Protein AF-A0A918HRV2-F1 (afdb_monomer_lite)

Structure (mmCIF, N/CA/C/O backbone):
data_AF-A0A918HRV2-F1
#
_entry.id   AF-A0A918HRV2-F1
#
loop_
_atom_site.group_PDB
_atom_site.id
_atom_site.type_symbol
_atom_site.label_atom_id
_atom_site.label_alt_id
_atom_site.label_comp_id
_atom_site.label_asym_id
_atom_site.label_entity_id
_atom_site.label_seq_id
_atom_site.pdbx_PDB_ins_code
_atom_site.Cartn_x
_atom_site.Cartn_y
_atom_site.Cartn_z
_atom_site.occupancy
_atom_site.B_iso_or_equiv
_atom_site.auth_seq_id
_atom_site.auth_comp_id
_atom_site.auth_asym_id
_atom_site.auth_atom_id
_atom_site.pdbx_PDB_model_num
ATOM 1 N N . MET A 1 1 ? -1.195 28.536 -13.245 1.00 50.62 1 MET A N 1
ATOM 2 C CA . MET A 1 1 ? -0.394 27.487 -13.916 1.00 50.62 1 MET A CA 1
ATOM 3 C C . MET A 1 1 ? 0.853 27.251 -13.083 1.00 50.62 1 MET A C 1
ATOM 5 O O . MET A 1 1 ? 1.690 28.138 -13.010 1.00 50.62 1 MET A O 1
ATOM 9 N N . LEU A 1 2 ? 0.909 26.129 -12.358 1.00 54.56 2 LEU A N 1
ATOM 10 C CA . LEU A 1 2 ? 2.019 25.774 -11.465 1.00 54.56 2 LEU A CA 1
ATOM 11 C C . LEU A 1 2 ? 3.304 25.607 -12.285 1.00 54.56 2 LEU A C 1
ATOM 13 O O . LEU A 1 2 ? 3.386 24.740 -13.152 1.00 54.56 2 LEU A O 1
ATOM 17 N N . GLY A 1 3 ? 4.261 26.503 -12.050 1.00 58.28 3 GLY A N 1
ATOM 18 C CA . GLY A 1 3 ? 5.488 26.629 -12.821 1.00 58.28 3 GLY A CA 1
ATOM 19 C C . GLY A 1 3 ? 6.364 25.382 -12.759 1.00 58.28 3 GLY A C 1
ATOM 20 O O . GLY A 1 3 ? 6.870 25.013 -11.706 1.00 58.28 3 GLY A O 1
ATOM 21 N N . VAL A 1 4 ? 6.628 24.793 -13.923 1.00 65.50 4 VAL A N 1
ATOM 22 C CA . VAL A 1 4 ? 7.744 23.860 -14.138 1.00 65.50 4 VAL A CA 1
ATOM 23 C C . VAL A 1 4 ? 8.990 24.643 -14.561 1.00 65.50 4 VAL A C 1
ATOM 25 O O . VAL A 1 4 ? 9.594 24.404 -15.600 1.00 65.50 4 VAL A O 1
ATOM 28 N N . GLY A 1 5 ? 9.344 25.650 -13.765 1.00 66.19 5 GLY A N 1
ATOM 29 C CA . GLY A 1 5 ? 10.567 26.432 -13.915 1.00 66.19 5 GLY A CA 1
ATOM 30 C C . GLY A 1 5 ? 11.535 26.086 -12.794 1.00 66.19 5 GLY A C 1
ATOM 31 O O . GLY A 1 5 ? 11.566 26.777 -11.786 1.00 66.19 5 GLY A O 1
ATOM 32 N N . GLY A 1 6 ? 12.300 25.004 -12.945 1.00 57.72 6 GLY A N 1
ATOM 33 C CA . GLY A 1 6 ? 13.260 24.574 -11.928 1.00 57.72 6 GLY A CA 1
ATOM 34 C C . GLY A 1 6 ? 14.336 23.662 -12.502 1.00 57.72 6 GLY A C 1
ATOM 35 O O . GLY A 1 6 ? 14.164 22.452 -12.534 1.00 57.72 6 GLY A O 1
ATOM 36 N N . THR A 1 7 ? 15.433 24.283 -12.947 1.00 57.47 7 THR A N 1
ATOM 37 C CA . THR A 1 7 ? 16.732 23.692 -13.323 1.00 57.47 7 THR A CA 1
ATOM 38 C C . THR A 1 7 ? 16.700 22.676 -14.471 1.00 57.47 7 THR A C 1
ATOM 40 O O . THR A 1 7 ? 16.288 21.531 -14.321 1.00 57.47 7 THR A O 1
ATOM 43 N N . ARG A 1 8 ? 17.218 23.108 -15.630 1.00 57.94 8 ARG A N 1
ATOM 44 C CA . ARG A 1 8 ? 17.387 22.361 -16.888 1.00 57.94 8 ARG A CA 1
ATOM 45 C C . ARG A 1 8 ? 18.008 20.971 -16.669 1.00 57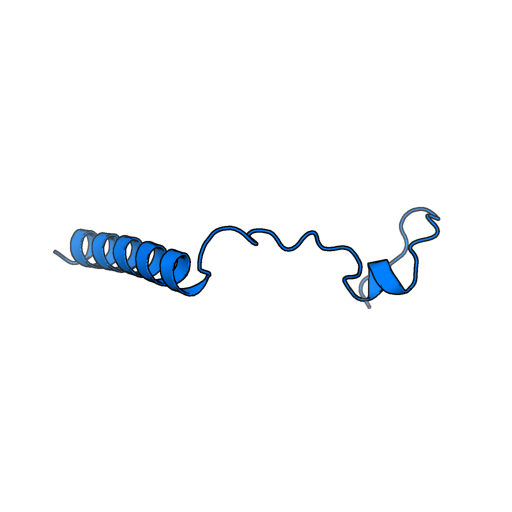.94 8 ARG A C 1
ATOM 47 O O . ARG A 1 8 ? 19.219 20.799 -16.745 1.00 57.94 8 ARG A O 1
ATOM 54 N N . ARG A 1 9 ? 17.181 19.963 -16.420 1.00 60.09 9 ARG A N 1
ATOM 55 C CA . ARG A 1 9 ? 17.531 18.553 -16.591 1.00 60.09 9 ARG A CA 1
ATOM 56 C C . ARG A 1 9 ? 16.705 18.054 -17.764 1.00 60.09 9 ARG A C 1
ATOM 58 O O . ARG A 1 9 ? 15.509 18.335 -17.814 1.00 60.09 9 ARG A O 1
ATOM 65 N N . ASN A 1 10 ? 17.339 17.351 -18.703 1.00 63.62 10 ASN A N 1
ATOM 66 C CA . ASN A 1 10 ? 16.669 16.649 -19.800 1.00 63.62 10 ASN A CA 1
ATOM 67 C C . ASN A 1 10 ? 15.816 15.516 -19.212 1.00 63.62 10 ASN A C 1
ATOM 69 O O . ASN A 1 10 ? 16.182 14.345 -19.276 1.00 63.62 10 ASN A O 1
ATOM 73 N N . LEU A 1 11 ? 14.708 15.866 -18.562 1.00 65.31 11 LEU A N 1
ATOM 74 C CA . LEU A 1 11 ? 13.705 14.905 -18.149 1.00 65.31 11 LEU A CA 1
ATOM 75 C C . LEU A 1 11 ? 13.108 14.348 -19.435 1.00 65.31 11 LEU A C 1
ATOM 77 O O . LEU A 1 11 ? 12.517 15.084 -20.227 1.00 65.31 11 LEU A O 1
ATOM 81 N N . SER A 1 12 ? 13.329 13.058 -19.678 1.00 72.12 12 SER A N 1
ATOM 82 C CA . SER A 1 12 ? 12.764 12.399 -20.845 1.00 72.12 12 SER A CA 1
ATOM 83 C C . SER A 1 12 ? 11.239 12.507 -20.798 1.00 72.12 12 SER A C 1
ATOM 85 O O . SER A 1 12 ? 10.624 12.538 -19.728 1.00 72.12 12 SER A O 1
ATOM 87 N N . ARG A 1 13 ? 10.608 12.554 -21.975 1.00 71.38 13 ARG A N 1
ATOM 88 C CA . ARG A 1 13 ? 9.142 12.565 -22.094 1.00 71.38 13 ARG A CA 1
ATOM 89 C C . ARG A 1 13 ? 8.500 11.415 -21.315 1.00 71.38 13 ARG A C 1
ATOM 91 O O . ARG A 1 13 ? 7.403 11.574 -20.789 1.00 71.38 13 ARG A O 1
ATOM 98 N N . ASP A 1 14 ? 9.205 10.294 -21.213 1.00 68.62 14 ASP A N 1
ATOM 99 C CA . ASP A 1 14 ? 8.782 9.150 -20.422 1.00 68.62 14 ASP A CA 1
ATOM 100 C C . ASP A 1 14 ? 8.751 9.486 -18.935 1.00 68.62 14 ASP A C 1
ATOM 102 O O . ASP A 1 14 ? 7.707 9.296 -18.329 1.00 68.62 14 ASP A O 1
ATOM 106 N N . ALA A 1 15 ? 9.797 10.084 -18.357 1.00 69.25 15 ALA A N 1
ATOM 107 C CA . ALA A 1 15 ? 9.800 10.495 -16.948 1.00 69.25 15 ALA A CA 1
ATOM 108 C C . ALA A 1 15 ? 8.637 11.449 -16.606 1.00 69.25 15 ALA A C 1
ATOM 110 O O . ALA A 1 15 ? 8.001 11.306 -15.562 1.00 69.25 15 ALA A O 1
ATOM 111 N N . LEU A 1 16 ? 8.296 12.367 -17.518 1.00 70.25 16 LEU A N 1
ATOM 112 C CA . LEU A 1 16 ? 7.150 13.277 -17.370 1.00 70.25 16 LEU A CA 1
ATOM 113 C C . LEU A 1 16 ? 5.792 12.557 -17.436 1.00 70.25 16 LEU A C 1
ATOM 115 O O . LEU A 1 16 ? 4.816 13.023 -16.855 1.00 70.25 16 LEU A O 1
ATOM 119 N N . ARG A 1 17 ? 5.724 11.414 -18.124 1.00 74.06 17 ARG A N 1
ATOM 120 C CA . ARG A 1 17 ? 4.537 10.550 -18.218 1.00 74.06 17 ARG A CA 1
ATOM 121 C C . ARG A 1 17 ? 4.519 9.438 -17.156 1.00 74.06 17 ARG A C 1
ATOM 123 O O . ARG A 1 17 ? 3.769 8.477 -17.300 1.00 74.06 17 ARG A O 1
ATOM 130 N N . GLY A 1 18 ? 5.331 9.547 -16.098 1.00 67.31 18 GLY A N 1
ATOM 131 C CA . GLY A 1 18 ? 5.439 8.528 -15.039 1.00 67.31 18 GLY A CA 1
ATOM 132 C C . GLY A 1 18 ? 6.351 7.344 -15.392 1.00 67.31 18 GLY A C 1
ATOM 133 O O . GLY A 1 18 ? 6.309 6.290 -14.757 1.00 67.31 18 GLY A O 1
ATOM 134 N N . GLY A 1 19 ? 7.175 7.502 -16.420 1.00 64.12 19 GLY A N 1
ATOM 135 C CA . GLY A 1 19 ? 8.105 6.510 -16.931 1.00 64.12 19 GLY A CA 1
ATOM 136 C C . GLY A 1 19 ? 9.211 6.207 -15.933 1.00 64.12 19 GLY A C 1
ATOM 137 O O . GLY A 1 19 ? 9.928 7.092 -15.471 1.00 64.12 19 GLY A O 1
ATOM 138 N N . GLY A 1 20 ? 9.352 4.921 -15.624 1.00 60.53 20 GLY A N 1
ATOM 139 C CA . GLY A 1 20 ? 10.425 4.416 -14.775 1.00 60.53 20 GLY A CA 1
ATOM 140 C C . GLY A 1 20 ? 10.099 4.381 -13.286 1.00 60.53 20 GLY A C 1
ATOM 141 O O . GLY A 1 20 ? 11.006 4.176 -12.481 1.00 60.53 20 GLY A O 1
ATOM 142 N N . GLY A 1 21 ? 8.827 4.513 -12.894 1.00 58.50 21 GLY A N 1
ATOM 143 C CA . GLY A 1 21 ? 8.399 4.084 -11.570 1.00 58.50 21 GLY A CA 1
ATOM 144 C C . GLY A 1 21 ? 8.668 2.590 -11.436 1.00 58.50 21 GLY A C 1
ATOM 145 O O . GLY A 1 21 ? 7.883 1.774 -11.921 1.00 58.50 21 GLY A O 1
ATOM 146 N N . LYS A 1 22 ? 9.796 2.222 -10.808 1.00 59.66 22 LYS A N 1
ATOM 147 C CA . LYS A 1 22 ? 9.999 0.880 -10.259 1.00 59.66 22 LYS A CA 1
ATOM 148 C C . LYS A 1 22 ? 8.680 0.518 -9.597 1.00 59.66 22 LYS A C 1
ATOM 150 O O . LYS A 1 22 ? 8.273 1.220 -8.675 1.00 59.66 22 LYS A O 1
ATOM 155 N N . ARG A 1 23 ? 7.980 -0.492 -10.124 1.00 60.03 23 ARG A N 1
ATOM 156 C CA . ARG A 1 23 ? 6.742 -1.005 -9.532 1.00 60.03 23 ARG A CA 1
ATOM 157 C C . ARG A 1 23 ? 7.074 -1.318 -8.078 1.00 60.03 23 ARG A C 1
ATOM 159 O O . ARG A 1 23 ? 7.716 -2.331 -7.806 1.00 60.03 23 ARG A O 1
ATOM 166 N N . ALA A 1 24 ? 6.748 -0.404 -7.171 1.00 59.41 24 ALA A N 1
ATOM 167 C CA . ALA A 1 24 ? 6.928 -0.615 -5.754 1.00 59.41 24 ALA A CA 1
ATOM 168 C C . ALA A 1 24 ? 6.009 -1.790 -5.412 1.00 59.41 24 ALA A C 1
ATOM 170 O O . ALA A 1 24 ? 4.791 -1.671 -5.484 1.00 59.41 24 ALA A O 1
ATOM 171 N N . GLY A 1 25 ? 6.608 -2.958 -5.174 1.00 59.69 25 GLY A N 1
ATOM 172 C CA . GLY A 1 25 ? 5.886 -4.187 -4.861 1.00 59.69 25 GLY A CA 1
ATOM 173 C C . GLY A 1 25 ? 5.503 -5.042 -6.072 1.00 59.69 25 GLY A C 1
ATOM 174 O O . GLY A 1 25 ? 4.329 -5.199 -6.377 1.00 59.69 25 GLY A O 1
ATOM 175 N N . ARG A 1 26 ? 6.477 -5.700 -6.717 1.00 57.69 26 ARG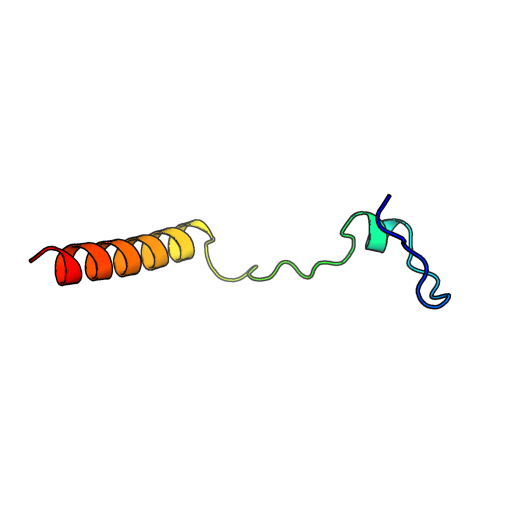 A N 1
ATOM 176 C CA . ARG A 1 26 ? 6.209 -6.919 -7.519 1.00 57.69 26 ARG A CA 1
ATOM 177 C C . ARG A 1 26 ? 6.225 -8.210 -6.670 1.00 57.69 26 ARG A C 1
ATOM 179 O O . ARG A 1 26 ? 6.105 -9.295 -7.219 1.00 57.69 26 ARG A O 1
ATOM 186 N N . GLY A 1 27 ? 6.378 -8.110 -5.348 1.00 59.6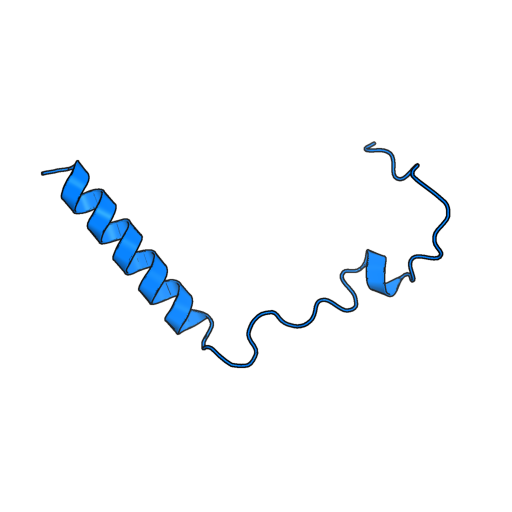2 27 GLY A N 1
ATOM 187 C CA . GLY A 1 27 ? 6.500 -9.275 -4.456 1.00 59.62 27 GLY A CA 1
ATOM 188 C C . GLY A 1 27 ? 5.348 -9.487 -3.476 1.00 59.62 27 GLY A C 1
ATOM 189 O O . GLY A 1 27 ? 5.337 -10.492 -2.780 1.00 59.62 27 GLY A O 1
ATOM 190 N N . VAL A 1 28 ? 4.394 -8.558 -3.389 1.00 62.50 28 VAL A N 1
ATOM 191 C CA . VAL A 1 28 ? 3.330 -8.617 -2.380 1.00 62.50 28 VAL A CA 1
ATOM 192 C C . VAL A 1 28 ? 2.015 -8.291 -3.061 1.00 62.50 28 VAL A C 1
ATOM 194 O O . VAL A 1 28 ? 1.894 -7.225 -3.663 1.00 62.50 28 VAL A O 1
ATOM 197 N N . ASP A 1 29 ? 1.056 -9.211 -2.980 1.00 78.56 29 ASP A N 1
ATOM 198 C CA . ASP A 1 29 ? -0.288 -9.031 -3.525 1.00 78.56 29 ASP A CA 1
ATOM 199 C C . ASP A 1 29 ? -0.869 -7.683 -3.038 1.00 78.56 29 ASP A C 1
ATOM 201 O O . ASP A 1 29 ? -1.068 -7.498 -1.830 1.00 78.56 29 ASP A O 1
ATOM 205 N N . PRO A 1 30 ? -1.129 -6.717 -3.942 1.00 80.44 30 PRO A N 1
ATOM 206 C CA . PRO A 1 30 ? -1.710 -5.428 -3.573 1.00 80.44 30 PRO A CA 1
ATOM 207 C C . PRO A 1 30 ? -3.036 -5.577 -2.818 1.00 80.44 30 PRO A C 1
ATOM 209 O O . PRO A 1 30 ? -3.356 -4.759 -1.951 1.00 80.44 30 PRO A O 1
ATOM 212 N N . ALA A 1 31 ? -3.799 -6.640 -3.097 1.00 86.38 31 ALA A N 1
ATOM 213 C CA . ALA A 1 31 ? -5.029 -6.934 -2.377 1.00 86.38 31 ALA A CA 1
ATOM 214 C C . ALA A 1 31 ? -4.750 -7.397 -0.937 1.00 86.38 31 ALA A C 1
ATOM 216 O O . ALA A 1 31 ? -5.461 -6.985 -0.016 1.00 86.38 31 ALA A O 1
ATOM 217 N N . ALA A 1 32 ? -3.695 -8.185 -0.708 1.00 85.94 32 ALA A N 1
ATOM 218 C CA . ALA A 1 32 ? -3.263 -8.578 0.631 1.00 85.94 32 ALA A CA 1
ATOM 219 C C . ALA A 1 32 ? -2.868 -7.369 1.491 1.00 85.94 32 ALA A C 1
ATOM 221 O O . ALA A 1 32 ? -3.375 -7.239 2.606 1.00 85.94 32 ALA A O 1
ATOM 222 N N . GLN A 1 33 ? -2.077 -6.439 0.948 1.00 85.56 33 GLN A N 1
ATOM 223 C CA . GLN A 1 33 ? -1.712 -5.200 1.649 1.00 85.56 33 GLN A CA 1
ATOM 224 C C . GLN A 1 33 ? -2.942 -4.346 1.979 1.00 85.56 33 GLN A C 1
ATOM 226 O O . GLN A 1 33 ? -3.096 -3.855 3.098 1.00 85.56 33 GLN A O 1
ATOM 231 N N . LYS A 1 34 ? -3.873 -4.214 1.024 1.00 90.31 34 LYS A N 1
ATOM 232 C CA . LYS A 1 34 ? -5.125 -3.479 1.235 1.00 90.31 34 LYS A CA 1
ATOM 233 C C . LYS A 1 34 ? -5.951 -4.076 2.379 1.00 90.31 34 LYS A C 1
ATOM 235 O O . LYS A 1 34 ? -6.465 -3.326 3.205 1.00 90.31 34 LYS A O 1
ATOM 240 N N . ARG A 1 35 ? -6.081 -5.406 2.451 1.00 92.88 35 ARG A N 1
ATOM 241 C CA . ARG A 1 35 ? -6.813 -6.084 3.540 1.00 92.88 35 ARG A CA 1
ATOM 242 C C . ARG A 1 35 ? -6.192 -5.802 4.903 1.00 92.88 35 ARG A C 1
ATOM 244 O O . ARG A 1 35 ? -6.925 -5.499 5.840 1.00 92.88 35 ARG A O 1
ATOM 251 N N . GLU A 1 36 ? -4.867 -5.865 5.007 1.00 91.12 36 GLU A N 1
ATOM 252 C CA . GLU A 1 36 ? -4.163 -5.599 6.264 1.00 91.12 36 GLU A CA 1
ATOM 253 C C . GLU A 1 36 ? -4.361 -4.152 6.737 1.00 91.12 36 GLU A C 1
ATOM 255 O O . GLU A 1 36 ? -4.699 -3.917 7.898 1.00 91.12 36 GLU A O 1
ATOM 260 N N . LEU A 1 37 ? -4.237 -3.180 5.826 1.00 94.25 37 LEU A N 1
ATOM 261 C CA . LEU A 1 37 ? -4.476 -1.766 6.129 1.00 94.25 37 LEU A CA 1
ATOM 262 C C . LEU A 1 37 ? -5.911 -1.523 6.607 1.00 94.25 37 LEU A C 1
ATOM 264 O O . LEU A 1 37 ? -6.132 -0.828 7.600 1.00 94.25 37 LEU A O 1
ATOM 268 N N . LEU A 1 38 ? -6.893 -2.133 5.938 1.00 95.75 38 LEU A N 1
ATOM 269 C CA . LEU A 1 38 ? -8.294 -2.033 6.340 1.00 95.75 38 LEU A CA 1
ATOM 270 C C . LEU A 1 38 ? -8.554 -2.680 7.705 1.00 95.75 38 LEU A C 1
ATOM 272 O O . LEU A 1 38 ? -9.384 -2.167 8.454 1.00 95.75 38 LEU A O 1
ATOM 276 N N . ARG A 1 39 ? -7.849 -3.767 8.051 1.00 94.62 39 ARG A N 1
ATOM 277 C CA . ARG A 1 39 ? -7.945 -4.402 9.374 1.00 94.62 39 ARG A CA 1
ATOM 278 C C . ARG A 1 39 ? -7.496 -3.440 10.474 1.00 94.62 39 ARG A C 1
ATOM 280 O O . ARG A 1 39 ? -8.283 -3.147 11.368 1.00 94.62 39 ARG A O 1
ATOM 287 N N . LYS A 1 40 ? -6.300 -2.857 10.335 1.00 94.25 40 LYS A N 1
ATOM 288 C CA . LYS A 1 40 ? -5.736 -1.885 11.294 1.00 94.25 40 LYS A CA 1
ATOM 289 C C . LYS A 1 40 ? -6.611 -0.636 11.446 1.00 94.25 40 LYS A C 1
ATOM 291 O O . LYS A 1 40 ? -6.819 -0.145 12.552 1.00 94.25 40 LYS A O 1
ATOM 296 N N . LEU A 1 41 ? -7.167 -0.126 10.342 1.00 94.69 41 LEU A N 1
ATOM 297 C CA . LEU A 1 41 ? -8.083 1.021 10.382 1.00 94.69 41 LEU A CA 1
ATOM 298 C C . LEU A 1 41 ? -9.387 0.706 11.120 1.00 94.69 41 LEU A C 1
ATOM 300 O O . LEU A 1 41 ? -9.873 1.545 11.880 1.00 94.69 41 LEU A O 1
ATOM 304 N N . LYS A 1 42 ? -9.952 -0.489 10.905 1.00 93.44 42 LYS A N 1
ATOM 305 C CA . L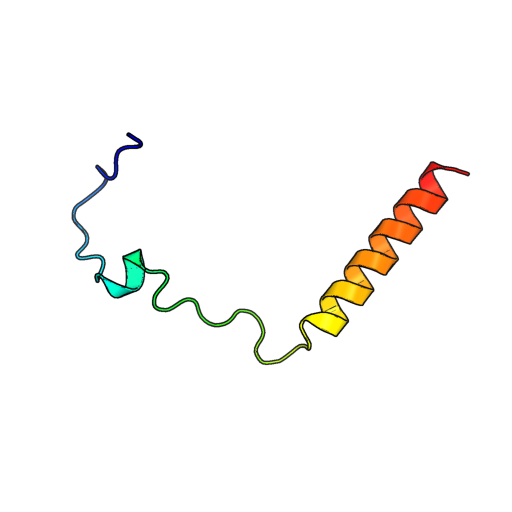YS A 1 42 ? -11.145 -0.942 11.628 1.00 93.44 42 LYS A CA 1
ATOM 306 C C . LYS A 1 42 ? -10.857 -1.102 13.118 1.00 93.44 42 LYS A C 1
ATOM 308 O O . LYS A 1 42 ? -11.601 -0.528 13.901 1.00 93.44 42 LYS A O 1
ATOM 313 N N . GLU A 1 43 ? -9.763 -1.774 13.482 1.00 90.69 43 GLU A N 1
ATOM 314 C CA . GLU A 1 43 ? -9.303 -1.933 14.873 1.00 90.69 43 GLU A CA 1
ATOM 315 C C . GLU A 1 43 ? -9.166 -0.572 15.581 1.00 90.69 43 GLU A C 1
ATOM 317 O O . GLU A 1 43 ? -9.693 -0.371 16.673 1.00 90.69 43 GLU A O 1
ATOM 322 N N . GLY A 1 44 ? -8.540 0.412 14.927 1.00 90.81 44 GLY A N 1
ATOM 323 C CA . GLY A 1 44 ? -8.407 1.761 15.481 1.00 90.81 44 GLY A CA 1
ATOM 324 C C . GLY A 1 44 ? -9.733 2.523 15.598 1.00 90.81 44 GLY A C 1
ATOM 325 O O . GLY A 1 44 ? -9.874 3.371 16.474 1.00 90.81 44 GLY A O 1
ATOM 326 N N . ARG A 1 45 ? -10.718 2.254 14.730 1.00 90.38 45 ARG A N 1
ATOM 327 C CA . ARG A 1 45 ? -12.056 2.860 14.827 1.00 90.38 45 ARG A CA 1
ATOM 328 C C . ARG A 1 45 ? -12.890 2.218 15.931 1.00 90.38 45 ARG A C 1
ATOM 330 O O . ARG A 1 45 ? -13.583 2.945 16.630 1.00 90.38 45 ARG A O 1
ATOM 337 N N . THR A 1 46 ? -12.813 0.899 16.100 1.00 84.06 46 THR A N 1
ATOM 338 C CA . THR A 1 46 ? -13.497 0.194 17.191 1.00 84.06 46 THR A CA 1
ATOM 339 C C . THR A 1 46 ? -12.906 0.566 18.547 1.00 84.06 46 THR A C 1
ATOM 341 O O . THR A 1 46 ? -13.662 0.839 19.465 1.00 84.06 46 THR A O 1
ATOM 344 N N . ALA A 1 47 ? -11.579 0.685 18.657 1.00 74.75 47 ALA A N 1
ATOM 345 C CA . ALA A 1 47 ? -10.912 1.070 19.904 1.00 74.75 47 ALA A CA 1
ATOM 346 C C . ALA A 1 47 ? -11.143 2.535 20.318 1.00 74.75 47 ALA A C 1
ATOM 348 O O . ALA A 1 47 ? -10.970 2.869 21.480 1.00 74.75 47 ALA A O 1
ATOM 349 N N . ARG A 1 48 ? -11.497 3.422 19.377 1.00 73.44 48 ARG A N 1
ATOM 350 C CA . ARG A 1 48 ? -11.831 4.831 19.666 1.00 73.44 48 ARG A CA 1
ATOM 351 C C . ARG A 1 48 ? -13.325 5.084 19.875 1.00 73.44 48 ARG A C 1
ATOM 353 O O . ARG A 1 48 ? -13.693 6.203 20.209 1.00 73.44 48 ARG A O 1
ATOM 360 N N . GLY A 1 49 ? -14.171 4.102 19.570 1.00 68.25 49 GLY A N 1
ATOM 361 C CA . GLY A 1 49 ? -15.630 4.215 19.647 1.00 68.25 49 GLY A CA 1
ATOM 362 C C . GLY A 1 49 ? -16.272 3.360 20.742 1.00 68.25 49 GLY A C 1
ATOM 363 O O . GLY A 1 49 ? -17.497 3.352 20.820 1.00 68.25 49 GLY A O 1
ATOM 364 N N . ALA A 1 50 ? -15.467 2.639 21.525 1.00 53.38 50 ALA A N 1
ATOM 365 C CA . ALA A 1 50 ? -15.840 1.970 22.771 1.00 53.38 50 ALA A CA 1
ATOM 366 C C . ALA A 1 50 ? -15.257 2.767 23.943 1.00 53.38 50 ALA A C 1
ATOM 368 O O . ALA A 1 50 ? -15.918 2.801 25.001 1.00 53.38 50 ALA A O 1
#

InterPro domains:
  IPR046210 Protein of unknown function DUF6243 [PF19756] (1-47)

Radius of gyration: 19.55 Å; chains: 1; bounding box: 33×37×45 Å

pLDDT: mean 72.72, std 13.99, range [50.62, 95.75]

Foldseek 3Di:
DPDPPDDDDPCDPCVVVVHPPPPPDPPDDPVVVVVVVVVVVVVVVVVVVD

Sequence (50 aa):
MLGVGGTRRNLSRDALRG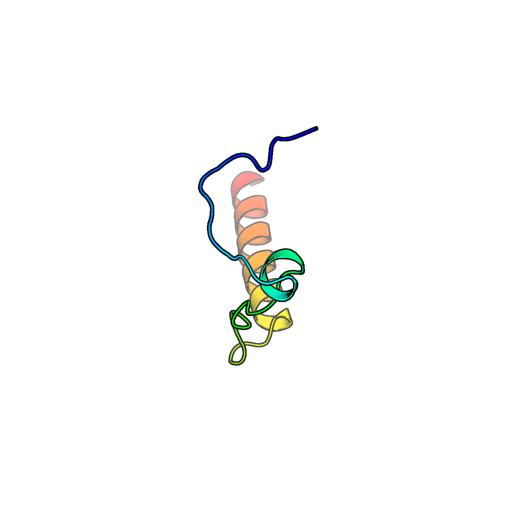GGGKRAGRGVDPAAQKRELLRKLKEGRTARGA

Organism: NCBI:txid67314

Secondary structure (DSSP, 8-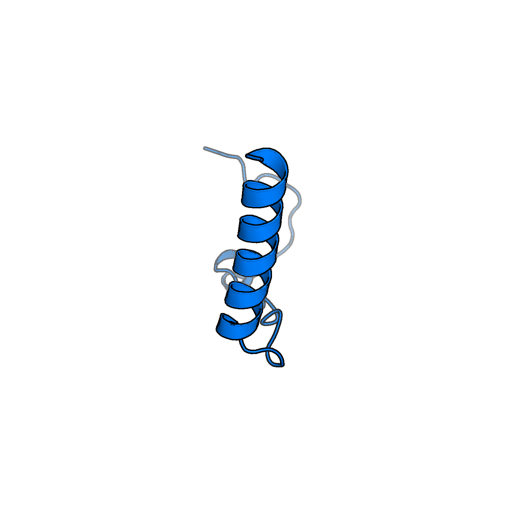state):
-----S------HHHHTTTT---S-SSS-HHHHHHHHHHHHHHHHHHHH-